Protein AF-A0A1D1YZE5-F1 (afdb_monomer_lite)

Secondary structure (DSSP, 8-state):
-HHHHHT----------TTT-SHHHHHHHHHHHHHHHHHHHTT-TTB--EEEEEEEETTEEEEEEEE--SS----------SSEETTEE--S-SS-HHHHHHHHHHHHHHHHHHHHSB-TTTTT--S-TTS-----

Radius of gyration: 16.57 Å; chains: 1; bounding box: 43×32×42 Å

Foldseek 3Di:
DLCVQLVDPDDDDFDDDCVVHCPVRVVVRVVVVVVVVQVVCPQVFQFQQWFWFWFFFVVEIDIDIDGLQLDDDDDDDDAACDCDDPRHGDPHRDDHRVRHVVRVSNNCSRRVSRRGDGNPVRVRFHPDPVSGRHND

Structure (mmCIF, N/CA/C/O backbone):
data_AF-A0A1D1YZE5-F1
#
_entry.id   AF-A0A1D1YZE5-F1
#
loop_
_atom_site.group_PDB
_atom_site.id
_atom_site.type_symbol
_atom_site.label_atom_id
_atom_site.label_alt_id
_atom_site.label_comp_id
_atom_site.label_asym_id
_atom_site.label_entity_id
_atom_site.label_seq_id
_atom_site.pdbx_PDB_ins_cod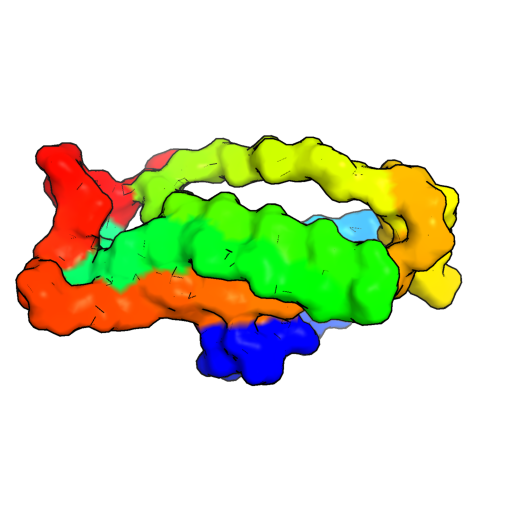e
_atom_site.Cartn_x
_atom_site.Cartn_y
_atom_site.Cartn_z
_atom_site.occupancy
_atom_site.B_iso_or_equiv
_atom_site.auth_seq_id
_atom_site.auth_comp_id
_atom_site.auth_asym_id
_atom_site.auth_atom_id
_atom_site.pdbx_PDB_model_num
ATOM 1 N N . GLN A 1 1 ? -1.051 1.507 -10.983 1.00 95.06 1 GLN A N 1
ATOM 2 C CA . GLN A 1 1 ? -1.461 0.269 -10.281 1.00 95.06 1 GLN A CA 1
ATOM 3 C C . GLN A 1 1 ? -2.018 0.546 -8.884 1.00 95.06 1 GLN A C 1
ATOM 5 O O . GLN A 1 1 ? -3.191 0.259 -8.668 1.00 95.06 1 GLN A O 1
ATOM 10 N N . LEU A 1 2 ? -1.246 1.163 -7.971 1.00 96.31 2 LEU A N 1
ATOM 11 C CA . LEU A 1 2 ? -1.695 1.459 -6.598 1.00 96.31 2 LEU A CA 1
ATOM 12 C C . LEU A 1 2 ? -3.004 2.268 -6.531 1.00 96.31 2 LEU A C 1
ATOM 14 O O . LEU A 1 2 ? -3.962 1.815 -5.913 1.00 96.31 2 LEU A O 1
ATOM 18 N N . ALA A 1 3 ? -3.075 3.408 -7.225 1.00 96.56 3 ALA A N 1
ATOM 19 C CA . ALA A 1 3 ? -4.285 4.235 -7.278 1.00 96.56 3 ALA A CA 1
ATOM 20 C C . ALA A 1 3 ? -5.475 3.488 -7.909 1.00 96.56 3 ALA A C 1
ATOM 22 O O . ALA A 1 3 ? -6.515 3.319 -7.284 1.00 96.56 3 ALA A O 1
ATOM 23 N N . SER A 1 4 ? -5.303 2.958 -9.123 1.00 97.31 4 SER A N 1
ATOM 24 C CA . SER A 1 4 ? -6.388 2.344 -9.903 1.00 97.31 4 SER A CA 1
ATOM 25 C C . SER A 1 4 ? -7.021 1.117 -9.235 1.00 97.31 4 SER A C 1
ATOM 27 O O . SER A 1 4 ? -8.233 0.936 -9.306 1.00 97.31 4 SER A O 1
ATOM 29 N N . HIS A 1 5 ? -6.226 0.261 -8.584 1.00 98.06 5 HIS A N 1
ATOM 30 C CA . HIS A 1 5 ? -6.738 -0.960 -7.949 1.00 98.06 5 HIS A CA 1
ATOM 31 C C . HIS A 1 5 ? -7.049 -0.789 -6.459 1.00 98.06 5 HIS A C 1
ATOM 33 O O . HIS A 1 5 ? -7.927 -1.485 -5.938 1.00 98.06 5 HIS A O 1
ATOM 39 N N . GLY A 1 6 ? -6.364 0.141 -5.790 1.00 97.88 6 GLY A N 1
ATOM 40 C CA . GLY A 1 6 ? -6.589 0.481 -4.388 1.00 97.88 6 GLY A CA 1
ATOM 41 C C . GLY A 1 6 ? -7.673 1.539 -4.166 1.00 97.88 6 GLY A C 1
ATOM 42 O O . GLY A 1 6 ? -8.166 1.660 -3.054 1.00 97.88 6 GLY A O 1
ATOM 43 N N . LEU A 1 7 ? -8.089 2.250 -5.221 1.00 98.12 7 LEU A N 1
ATOM 44 C CA . LEU A 1 7 ? -8.974 3.424 -5.165 1.00 98.12 7 LEU A CA 1
ATOM 45 C C . LEU A 1 7 ? -8.432 4.559 -4.281 1.00 98.12 7 LEU A C 1
ATOM 47 O O . LEU A 1 7 ? -9.194 5.283 -3.650 1.00 98.12 7 LEU A O 1
ATOM 51 N N . PHE A 1 8 ? -7.108 4.700 -4.233 1.00 97.62 8 PHE A N 1
ATOM 52 C CA . PHE A 1 8 ? -6.454 5.796 -3.528 1.00 97.62 8 PHE A CA 1
ATOM 53 C C . PHE A 1 8 ? -6.241 6.975 -4.471 1.00 97.62 8 PHE A C 1
ATOM 55 O O . PHE A 1 8 ? -5.652 6.808 -5.543 1.00 97.62 8 PHE A O 1
ATOM 62 N N . ASP A 1 9 ? -6.623 8.168 -4.028 1.00 98.06 9 ASP A N 1
ATOM 63 C CA . ASP A 1 9 ? -6.185 9.406 -4.661 1.00 98.06 9 ASP A CA 1
ATOM 64 C C . ASP A 1 9 ? -4.700 9.610 -4.348 1.00 98.06 9 ASP A C 1
ATOM 66 O O . ASP A 1 9 ? -4.309 9.867 -3.208 1.00 98.06 9 ASP A O 1
ATOM 70 N N . LEU A 1 10 ? -3.850 9.439 -5.361 1.00 96.44 10 LEU A N 1
ATOM 71 C CA . LEU A 1 10 ? -2.400 9.457 -5.206 1.00 96.44 10 LEU A CA 1
ATOM 72 C C . LEU A 1 10 ? -1.778 10.488 -6.144 1.00 96.44 10 LEU A C 1
ATOM 74 O O . LEU A 1 10 ? -1.783 10.321 -7.360 1.00 96.44 10 LEU A O 1
ATOM 78 N N . THR A 1 11 ? -1.193 11.533 -5.561 1.00 97.94 11 THR A N 1
ATOM 79 C CA . THR A 1 11 ? -0.359 12.508 -6.272 1.00 97.94 11 THR A CA 1
ATOM 80 C C . THR A 1 11 ? 1.055 12.438 -5.715 1.00 97.94 11 THR A C 1
ATOM 82 O O . THR A 1 11 ? 1.258 12.668 -4.525 1.00 97.94 11 THR A O 1
ATOM 85 N N . VAL A 1 12 ? 2.031 12.133 -6.570 1.00 97.19 12 VAL A N 1
ATOM 86 C CA . VAL A 1 12 ? 3.451 12.051 -6.203 1.00 97.19 12 VAL A CA 1
ATOM 87 C C . VAL A 1 12 ? 4.251 12.953 -7.134 1.00 97.19 12 VAL A C 1
ATOM 89 O O . VAL A 1 12 ? 4.046 12.946 -8.346 1.00 97.19 12 VAL A O 1
ATOM 92 N N . LYS A 1 13 ? 5.161 13.736 -6.556 1.00 97.88 13 LYS A N 1
ATOM 93 C CA . LYS A 1 13 ? 6.188 14.492 -7.274 1.00 97.88 13 LYS A CA 1
ATOM 94 C C . LYS A 1 13 ? 7.511 14.255 -6.565 1.00 97.88 13 LYS A C 1
ATOM 96 O O . LYS A 1 13 ? 7.562 14.367 -5.343 1.00 97.88 13 LYS A O 1
ATOM 101 N N . ALA A 1 14 ? 8.550 13.953 -7.329 1.00 96.88 14 ALA A N 1
ATOM 102 C CA . ALA A 1 14 ? 9.897 13.764 -6.821 1.00 96.88 14 ALA A CA 1
ATOM 103 C C . ALA A 1 14 ? 10.903 14.329 -7.823 1.00 96.88 14 ALA A C 1
ATOM 105 O O . ALA A 1 14 ? 10.671 14.305 -9.031 1.00 96.88 14 ALA A O 1
ATOM 106 N N . SER A 1 15 ? 11.998 14.855 -7.294 1.00 97.06 15 SER A N 1
ATOM 107 C CA . SER A 1 15 ? 13.193 15.234 -8.035 1.00 97.06 15 SER A CA 1
ATOM 108 C C . SER A 1 15 ? 14.366 14.784 -7.187 1.00 97.06 15 SER A C 1
ATOM 110 O O . SER A 1 15 ? 14.372 15.046 -5.986 1.00 97.06 15 SER A O 1
ATOM 112 N N . GLY A 1 16 ? 15.338 14.133 -7.806 1.00 94.69 16 GLY A N 1
ATOM 113 C CA . GLY A 1 16 ? 16.496 13.596 -7.111 1.00 94.69 16 GLY A CA 1
ATOM 114 C C . GLY A 1 16 ? 17.664 13.393 -8.060 1.00 94.69 16 GLY A C 1
ATOM 115 O O . GLY A 1 16 ? 17.644 13.813 -9.219 1.00 94.69 16 GLY A O 1
ATOM 116 N N . ASP A 1 17 ? 18.702 12.762 -7.551 1.00 92.50 17 ASP A N 1
ATOM 117 C CA . ASP A 1 17 ? 19.993 12.531 -8.181 1.00 92.50 17 ASP A CA 1
ATOM 118 C C . ASP A 1 17 ? 20.009 11.316 -9.126 1.00 92.50 17 ASP A C 1
ATOM 120 O O . ASP A 1 17 ? 20.980 10.573 -9.170 1.00 92.50 17 ASP A O 1
ATOM 124 N N . ILE A 1 18 ? 18.996 11.193 -9.992 1.00 92.81 18 ILE A N 1
ATOM 125 C CA . ILE A 1 18 ? 18.815 10.084 -10.963 1.00 92.81 18 ILE A CA 1
ATOM 126 C C . ILE A 1 18 ? 19.968 9.886 -11.970 1.00 92.81 18 ILE A C 1
ATOM 128 O O . ILE A 1 18 ? 19.979 8.941 -12.751 1.00 92.81 18 ILE A O 1
ATOM 132 N N . HIS A 1 19 ? 20.920 10.819 -12.010 1.00 92.25 19 HIS A N 1
ATOM 133 C CA . HIS A 1 19 ? 22.137 10.721 -12.817 1.00 92.25 19 HIS A CA 1
ATOM 134 C C . HIS A 1 19 ? 23.228 9.877 -12.136 1.00 92.25 19 HIS A C 1
ATOM 136 O O . HIS A 1 19 ? 24.175 9.474 -12.808 1.00 92.25 19 HIS A O 1
ATOM 142 N N . ILE A 1 20 ? 23.107 9.648 -10.825 1.00 91.62 20 ILE A N 1
ATOM 143 C CA . ILE A 1 20 ? 23.926 8.717 -10.049 1.00 91.62 20 ILE A CA 1
ATOM 144 C C . ILE A 1 20 ? 23.294 7.329 -10.173 1.00 91.62 20 ILE A C 1
ATOM 146 O O . ILE A 1 20 ? 23.876 6.452 -10.808 1.00 91.62 20 ILE A O 1
ATOM 150 N N . ASP A 1 21 ? 22.082 7.169 -9.637 1.00 89.31 21 ASP A N 1
ATOM 151 C CA . ASP A 1 21 ? 21.197 6.016 -9.810 1.00 89.31 21 ASP A CA 1
ATOM 152 C C . ASP A 1 21 ? 19.756 6.360 -9.362 1.00 89.31 21 ASP A C 1
ATOM 154 O O . ASP A 1 21 ? 19.467 7.475 -8.924 1.00 89.31 21 ASP A O 1
ATOM 158 N N . ASP A 1 22 ? 18.834 5.400 -9.472 1.00 90.81 22 ASP A N 1
ATOM 159 C CA . ASP A 1 22 ? 17.438 5.568 -9.044 1.00 90.81 22 ASP A CA 1
ATOM 160 C C . ASP A 1 22 ? 17.226 5.337 -7.529 1.00 90.81 22 ASP A C 1
ATOM 162 O O . ASP A 1 22 ? 16.106 5.503 -7.033 1.00 90.81 22 ASP A O 1
ATOM 166 N N . HIS A 1 23 ? 18.261 4.933 -6.780 1.00 91.25 23 HIS A N 1
ATOM 167 C CA . HIS A 1 23 ? 18.131 4.366 -5.436 1.00 91.25 23 HIS A CA 1
ATOM 168 C C . HIS A 1 23 ? 17.559 5.374 -4.439 1.00 91.25 23 HIS A C 1
ATOM 170 O O . HIS A 1 23 ? 16.505 5.119 -3.849 1.00 91.25 23 HIS A O 1
ATOM 176 N N . HIS A 1 24 ? 18.199 6.540 -4.304 1.00 93.94 24 HIS A N 1
ATOM 177 C CA . HIS A 1 24 ? 17.781 7.562 -3.340 1.00 93.94 24 HIS A CA 1
ATOM 178 C C . HIS A 1 24 ? 16.369 8.074 -3.640 1.00 93.94 24 HIS A C 1
ATOM 180 O O . HIS A 1 24 ? 15.517 8.148 -2.757 1.00 93.94 24 HIS A O 1
ATOM 186 N N . THR A 1 25 ? 16.079 8.355 -4.915 1.00 95.38 25 THR A N 1
ATOM 187 C CA . THR A 1 25 ? 14.758 8.856 -5.322 1.00 95.38 25 THR A CA 1
ATOM 188 C C . THR A 1 25 ? 13.663 7.821 -5.042 1.00 95.38 25 THR A C 1
ATOM 190 O O . THR A 1 25 ? 12.581 8.176 -4.568 1.00 95.38 25 THR A O 1
ATOM 193 N N . ASN A 1 26 ? 13.923 6.539 -5.310 1.00 94.94 26 ASN A N 1
ATOM 194 C CA . ASN A 1 26 ? 12.972 5.459 -5.055 1.00 94.94 26 ASN A CA 1
ATOM 195 C C . ASN A 1 26 ? 12.727 5.249 -3.549 1.00 94.94 26 ASN A C 1
ATOM 197 O O . ASN A 1 26 ? 11.571 5.128 -3.130 1.00 94.94 26 ASN A O 1
ATOM 201 N N . GLU A 1 27 ? 13.788 5.243 -2.737 1.00 95.75 27 GLU A N 1
ATOM 202 C CA . GLU A 1 27 ? 13.692 5.121 -1.278 1.00 95.75 27 GLU A CA 1
ATOM 203 C C . GLU A 1 27 ? 12.901 6.285 -0.664 1.00 95.75 27 GLU A C 1
ATOM 205 O O . GLU A 1 27 ? 11.928 6.059 0.062 1.00 95.75 27 GLU A O 1
ATOM 210 N N . ASP A 1 28 ? 13.242 7.525 -1.015 1.00 97.75 28 ASP A N 1
ATOM 211 C CA . ASP A 1 28 ? 12.612 8.719 -0.450 1.00 97.75 28 ASP A CA 1
ATOM 212 C C . ASP A 1 28 ? 11.127 8.822 -0.812 1.00 97.75 28 ASP A C 1
ATOM 214 O O . ASP A 1 28 ? 10.290 9.179 0.027 1.00 97.75 28 ASP A O 1
ATOM 218 N N . VAL A 1 29 ? 10.758 8.445 -2.041 1.00 97.94 29 VAL A N 1
ATOM 219 C CA . VAL A 1 29 ? 9.349 8.353 -2.447 1.00 97.94 29 VAL A CA 1
ATOM 220 C C . VAL A 1 29 ? 8.612 7.309 -1.607 1.00 97.94 29 VAL A C 1
ATOM 222 O O . VAL A 1 29 ? 7.504 7.580 -1.130 1.00 97.94 29 VAL A O 1
ATOM 225 N N . ALA A 1 30 ? 9.206 6.135 -1.375 1.00 96.81 30 ALA A N 1
ATOM 226 C CA . ALA A 1 30 ? 8.595 5.094 -0.552 1.00 96.81 30 ALA A CA 1
ATOM 227 C C . ALA A 1 30 ? 8.437 5.536 0.916 1.00 96.81 30 ALA A C 1
ATOM 229 O O . ALA A 1 30 ? 7.372 5.329 1.511 1.00 96.81 30 ALA A O 1
ATOM 230 N N . LEU A 1 31 ? 9.442 6.209 1.488 1.00 97.94 31 LEU A N 1
ATOM 231 C CA . LEU A 1 31 ? 9.386 6.789 2.834 1.00 97.94 31 LEU A CA 1
ATOM 232 C C . LEU A 1 31 ? 8.291 7.859 2.951 1.00 97.94 31 LEU A C 1
ATOM 234 O O . LEU A 1 31 ? 7.524 7.865 3.925 1.00 97.94 31 LEU A O 1
ATOM 238 N N . ALA A 1 32 ? 8.166 8.732 1.949 1.00 98.38 32 ALA A N 1
ATOM 239 C CA . ALA A 1 32 ? 7.131 9.759 1.895 1.00 98.38 32 ALA A CA 1
ATOM 240 C C . ALA A 1 32 ? 5.724 9.148 1.798 1.00 98.38 32 ALA A C 1
ATOM 242 O O . ALA A 1 32 ? 4.832 9.543 2.555 1.00 98.38 32 ALA A O 1
ATOM 243 N N . ILE A 1 33 ? 5.529 8.136 0.944 1.00 98.12 33 ILE A N 1
ATOM 244 C CA . ILE A 1 33 ? 4.259 7.400 0.825 1.00 98.12 33 ILE A CA 1
ATOM 245 C C . ILE A 1 33 ? 3.913 6.705 2.147 1.00 98.12 33 ILE A C 1
ATOM 247 O O . ILE A 1 33 ? 2.797 6.853 2.646 1.00 98.12 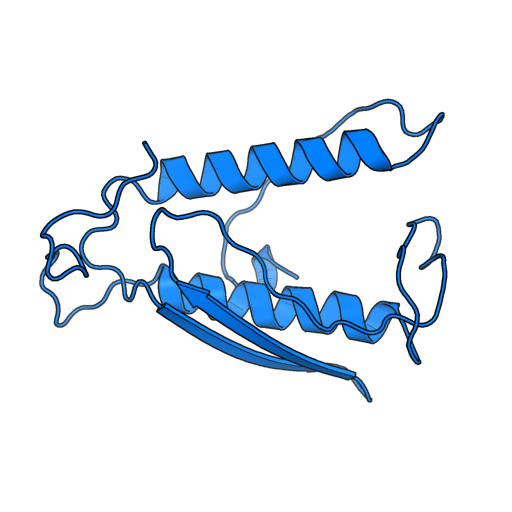33 ILE A O 1
ATOM 251 N N . GLY A 1 34 ? 4.861 5.991 2.759 1.00 96.94 34 GLY A N 1
ATOM 252 C CA . GLY A 1 34 ? 4.648 5.319 4.043 1.00 96.94 34 GLY A CA 1
ATOM 253 C C . GLY A 1 34 ? 4.283 6.296 5.165 1.00 96.94 34 GLY A C 1
ATOM 254 O O . GLY A 1 34 ? 3.420 6.009 5.999 1.00 96.94 34 GLY A O 1
ATOM 255 N N . THR A 1 35 ? 4.887 7.485 5.159 1.00 98.00 35 THR A N 1
ATOM 256 C CA . THR A 1 35 ? 4.564 8.568 6.095 1.00 98.00 35 THR A CA 1
ATOM 257 C C . THR A 1 35 ? 3.174 9.149 5.837 1.00 98.00 35 THR A C 1
ATOM 259 O O . THR A 1 35 ? 2.425 9.385 6.786 1.00 98.00 35 THR A O 1
ATOM 262 N N . ALA A 1 36 ? 2.797 9.355 4.573 1.00 98.12 36 ALA A N 1
ATOM 263 C CA . ALA A 1 36 ? 1.463 9.818 4.203 1.00 98.12 36 ALA A CA 1
ATOM 264 C C . ALA A 1 36 ? 0.382 8.811 4.627 1.00 98.12 36 ALA A C 1
ATOM 266 O O . ALA A 1 36 ? -0.604 9.206 5.246 1.00 98.12 36 ALA A O 1
ATOM 267 N N . LEU A 1 37 ? 0.608 7.513 4.396 1.00 97.25 37 LEU A N 1
ATOM 268 C CA . LEU A 1 37 ? -0.278 6.439 4.853 1.00 97.25 37 LEU A CA 1
ATOM 269 C C . LEU A 1 37 ? -0.407 6.421 6.378 1.00 97.25 37 LEU A C 1
ATOM 271 O O . LEU A 1 37 ? -1.517 6.342 6.899 1.00 97.25 37 LEU A O 1
ATOM 275 N N . LEU A 1 38 ? 0.708 6.536 7.107 1.00 96.81 38 LEU A N 1
ATOM 276 C CA . LEU A 1 38 ? 0.691 6.590 8.569 1.00 96.81 38 LEU A CA 1
ATOM 277 C C . LEU A 1 38 ? -0.154 7.761 9.086 1.00 96.81 38 LEU A C 1
ATOM 279 O O . LEU A 1 38 ? -0.941 7.572 10.011 1.00 96.81 38 LEU A O 1
ATOM 283 N N . LYS A 1 39 ? 0.002 8.947 8.486 1.00 97.69 39 LYS A N 1
ATOM 284 C CA . LYS A 1 39 ? -0.771 10.145 8.839 1.00 97.69 39 LYS A CA 1
ATOM 285 C C . LYS A 1 39 ? -2.256 9.967 8.521 1.00 97.69 39 LYS A C 1
ATOM 287 O O . LYS A 1 39 ? -3.086 10.244 9.38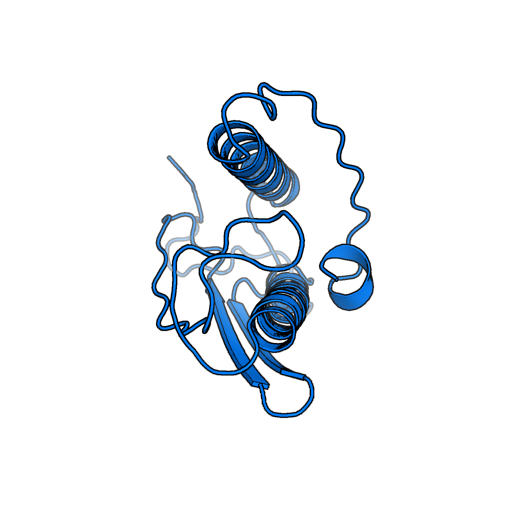0 1.00 97.69 39 LYS A O 1
ATOM 292 N N . ALA A 1 40 ? -2.585 9.472 7.327 1.00 97.12 40 ALA A N 1
ATOM 293 C CA . ALA A 1 40 ? -3.965 9.258 6.888 1.00 97.12 40 ALA A CA 1
ATOM 294 C C . ALA A 1 40 ? -4.709 8.224 7.750 1.00 97.12 40 ALA A C 1
ATOM 296 O O . ALA A 1 40 ? -5.905 8.356 7.988 1.00 97.12 40 ALA A O 1
ATOM 297 N N . LEU A 1 41 ? -3.995 7.214 8.251 1.00 96.50 41 LEU A N 1
ATOM 298 C CA . LEU A 1 41 ? -4.552 6.158 9.092 1.00 96.50 41 LEU A CA 1
ATOM 299 C C . LEU A 1 41 ? -4.921 6.601 10.515 1.00 96.50 41 LEU A C 1
ATOM 301 O O . LEU A 1 41 ? -5.696 5.904 11.173 1.00 96.50 41 LEU A O 1
ATOM 305 N N . GLY A 1 42 ? -4.364 7.711 11.009 1.00 95.56 42 GLY A N 1
ATOM 306 C CA . GLY A 1 42 ? -4.647 8.232 12.347 1.00 95.56 42 GLY A CA 1
ATOM 307 C C . GLY A 1 42 ? -4.509 7.175 13.451 1.00 95.56 42 GLY A C 1
ATOM 308 O O . GLY A 1 42 ? -3.508 6.460 13.536 1.00 95.56 42 GLY A O 1
ATOM 309 N N . ASP A 1 43 ? -5.542 7.054 14.289 1.00 95.00 43 ASP A N 1
ATOM 310 C CA . ASP A 1 43 ? -5.608 6.081 15.388 1.00 95.00 43 ASP A CA 1
ATOM 311 C C . ASP A 1 43 ? -6.066 4.672 14.959 1.00 95.00 43 ASP A C 1
ATOM 313 O O . ASP A 1 43 ? -6.183 3.772 15.798 1.00 95.00 43 ASP A O 1
ATOM 317 N N . ARG A 1 44 ? -6.296 4.468 13.652 1.00 96.12 44 ARG A N 1
ATOM 318 C CA . ARG A 1 44 ? -6.664 3.187 13.026 1.00 96.12 44 ARG A CA 1
ATOM 319 C C . ARG A 1 44 ? -7.934 2.568 13.599 1.00 96.12 44 ARG A C 1
ATOM 321 O O . ARG A 1 44 ? -8.085 1.345 13.624 1.00 96.12 44 ARG A O 1
ATOM 328 N N . LYS A 1 45 ? -8.857 3.392 14.086 1.00 96.69 45 LYS A N 1
ATOM 329 C CA . LYS A 1 45 ? -10.152 2.927 14.576 1.00 96.69 45 LYS A CA 1
ATOM 330 C C . LYS A 1 45 ? -11.082 2.511 13.448 1.00 96.69 45 LYS A C 1
ATOM 332 O O . LYS A 1 45 ? -11.158 3.150 12.405 1.00 96.69 45 LYS A O 1
ATOM 337 N N . GLY A 1 46 ? -11.836 1.441 13.692 1.00 96.69 46 GLY A N 1
ATOM 338 C CA . GLY A 1 46 ? -12.931 1.027 12.818 1.00 96.69 46 GLY A CA 1
ATOM 339 C C . GLY A 1 46 ? -12.520 0.524 11.436 1.00 96.69 46 GLY A C 1
ATOM 340 O O . GLY A 1 46 ? -13.401 0.385 10.598 1.00 96.69 46 GLY A O 1
ATOM 341 N N . ILE A 1 47 ? -11.237 0.256 11.187 1.00 98.19 47 ILE A N 1
ATOM 342 C CA . ILE A 1 47 ? -10.766 -0.368 9.943 1.00 98.19 47 ILE A CA 1
ATOM 343 C C . ILE A 1 47 ? -10.724 -1.896 10.073 1.00 98.19 47 ILE A C 1
ATOM 345 O O . ILE A 1 47 ? -10.652 -2.429 11.187 1.00 98.19 47 ILE A O 1
ATOM 349 N N . TYR A 1 48 ? -10.686 -2.606 8.945 1.00 98.38 48 TYR A N 1
ATOM 350 C CA . TYR A 1 48 ? -10.443 -4.055 8.933 1.00 98.38 48 TYR A CA 1
ATOM 351 C C . TYR A 1 48 ? -9.054 -4.445 9.448 1.00 98.38 48 TYR A C 1
ATOM 353 O O . TYR A 1 48 ? -8.895 -5.551 9.970 1.00 98.38 48 TYR A O 1
ATOM 361 N N . ARG A 1 49 ? -8.064 -3.543 9.339 1.00 98.31 49 ARG A N 1
ATOM 362 C CA . ARG A 1 49 ? -6.654 -3.683 9.762 1.00 98.31 49 ARG A CA 1
ATOM 363 C C . ARG A 1 49 ? -5.841 -4.691 8.951 1.00 98.31 49 ARG A C 1
ATOM 365 O O . ARG A 1 49 ? -4.668 -4.429 8.688 1.00 98.31 49 ARG A O 1
ATOM 372 N N . PHE A 1 50 ? -6.436 -5.818 8.590 1.00 98.69 50 PHE A N 1
ATOM 373 C CA . PHE A 1 50 ? -5.803 -6.881 7.824 1.00 98.69 50 PHE A CA 1
ATOM 374 C C . PHE A 1 50 ? -6.279 -6.860 6.377 1.00 98.69 50 PHE A C 1
ATOM 376 O O . PHE A 1 50 ? -7.458 -6.631 6.106 1.00 98.69 50 PHE A O 1
ATOM 383 N N . GLY A 1 51 ? -5.354 -7.138 5.467 1.00 98.62 51 GLY A N 1
ATOM 384 C CA . GLY A 1 51 ? -5.621 -7.269 4.043 1.00 98.62 51 GLY A CA 1
ATOM 385 C C . GLY A 1 51 ? -4.942 -8.508 3.486 1.00 98.62 51 GLY A C 1
ATOM 386 O O . GLY A 1 51 ? -3.820 -8.821 3.882 1.00 98.62 51 GLY A O 1
ATOM 387 N N . ASN A 1 52 ? -5.615 -9.209 2.581 1.00 98.69 52 ASN A N 1
ATOM 388 C CA . ASN A 1 52 ? -5.077 -10.364 1.876 1.00 98.69 52 ASN A CA 1
ATOM 389 C C . ASN A 1 52 ? -5.621 -10.391 0.448 1.00 98.69 52 ASN A C 1
ATOM 391 O O . ASN A 1 52 ? -6.835 -10.452 0.247 1.00 98.69 52 ASN A O 1
ATOM 395 N N . PHE A 1 53 ? -4.730 -10.366 -0.539 1.00 98.69 53 PHE A N 1
ATOM 396 C CA . PHE A 1 53 ? -5.126 -10.463 -1.934 1.00 98.69 53 PHE A CA 1
ATOM 397 C C . PHE A 1 53 ? -4.039 -11.116 -2.786 1.00 98.69 53 PHE A C 1
ATOM 399 O O . PHE A 1 53 ? -2.867 -10.751 -2.705 1.00 98.69 53 PHE A O 1
ATOM 406 N N . SER A 1 54 ? -4.450 -12.034 -3.662 1.00 98.12 54 SER A N 1
ATOM 407 C CA . SER A 1 54 ? -3.601 -12.592 -4.714 1.00 98.12 54 SER A CA 1
ATOM 408 C C . SER A 1 54 ? -3.986 -12.000 -6.067 1.00 98.12 54 SER A C 1
ATOM 410 O O . SER A 1 54 ? -5.166 -11.986 -6.421 1.00 98.12 54 SER A O 1
ATOM 412 N N . ALA A 1 55 ? -3.005 -11.523 -6.830 1.00 96.25 55 ALA A N 1
ATOM 413 C CA . ALA A 1 55 ? -3.216 -10.993 -8.172 1.00 96.25 55 ALA A CA 1
ATOM 414 C C . ALA A 1 55 ? -2.352 -11.752 -9.193 1.00 96.25 55 ALA A C 1
ATOM 416 O O . ALA A 1 55 ? -1.138 -11.855 -8.992 1.00 96.25 55 ALA A O 1
ATOM 417 N N . PRO A 1 56 ? -2.950 -12.263 -10.283 1.00 94.31 56 PRO A N 1
ATOM 418 C CA . PRO A 1 56 ? -2.202 -12.766 -11.421 1.00 94.31 56 PRO A CA 1
ATOM 419 C C . PRO A 1 56 ? -1.889 -11.651 -12.429 1.00 94.31 56 PRO A C 1
ATOM 421 O O . PRO A 1 56 ? -2.596 -10.638 -12.507 1.00 94.31 56 PRO A O 1
ATOM 424 N N . LEU A 1 57 ? -0.858 -11.873 -13.236 1.00 91.25 57 LEU A N 1
ATOM 425 C CA . LEU A 1 57 ? -0.598 -11.159 -14.480 1.00 91.25 57 LEU A CA 1
ATOM 426 C C . LEU A 1 57 ? 0.153 -12.100 -15.419 1.00 91.25 57 LEU A C 1
ATOM 428 O O . LEU A 1 57 ? 1.307 -12.432 -15.161 1.00 91.25 57 LEU A O 1
ATOM 432 N N . ASP A 1 58 ? -0.533 -12.554 -16.464 1.00 91.56 58 ASP A N 1
ATOM 433 C CA . ASP A 1 58 ? -0.084 -13.628 -17.348 1.00 91.56 58 ASP A CA 1
ATOM 434 C C . ASP A 1 58 ? 0.424 -14.844 -16.548 1.00 91.56 58 ASP A C 1
ATOM 436 O O . ASP A 1 58 ? -0.347 -15.470 -15.819 1.00 91.56 58 ASP A O 1
ATOM 440 N N . GLU A 1 59 ? 1.706 -15.187 -16.656 1.00 87.06 59 GLU A N 1
ATOM 441 C CA . GLU A 1 59 ? 2.334 -16.304 -15.949 1.00 87.06 59 GLU A CA 1
ATOM 442 C C . GLU A 1 59 ? 2.743 -15.986 -14.501 1.00 87.06 59 GLU A C 1
ATOM 444 O O . GLU A 1 59 ? 3.103 -16.897 -13.750 1.00 87.06 59 GLU A O 1
ATOM 449 N N . ALA A 1 60 ? 2.715 -14.713 -14.101 1.00 88.88 60 ALA A N 1
ATOM 450 C CA . ALA A 1 60 ? 3.037 -14.288 -12.747 1.00 88.88 60 ALA A CA 1
ATOM 451 C C . ALA A 1 60 ? 1.808 -14.377 -11.835 1.00 88.88 60 ALA A C 1
ATOM 453 O O . ALA A 1 60 ? 0.695 -14.009 -12.209 1.00 88.88 60 ALA A O 1
ATOM 454 N N . ALA A 1 61 ? 2.021 -14.799 -10.592 1.00 92.00 61 ALA A N 1
ATOM 455 C CA . ALA A 1 61 ? 1.021 -14.745 -9.535 1.00 92.00 61 ALA A CA 1
ATOM 456 C C . ALA A 1 61 ? 1.695 -14.302 -8.240 1.00 92.00 61 ALA A C 1
ATOM 458 O O . ALA A 1 61 ? 2.692 -14.891 -7.827 1.00 92.00 61 ALA A O 1
ATOM 459 N N . VAL A 1 62 ? 1.156 -13.259 -7.611 1.00 95.75 62 VAL A N 1
ATOM 460 C CA . VAL A 1 62 ? 1.712 -12.698 -6.377 1.00 95.75 62 VAL A CA 1
ATOM 461 C C . VAL A 1 62 ? 0.628 -12.628 -5.317 1.00 95.75 62 VAL A C 1
ATOM 463 O O . VAL A 1 62 ? -0.472 -12.138 -5.577 1.00 95.75 62 VAL A O 1
ATOM 466 N N . ASN A 1 63 ? 0.952 -13.100 -4.115 1.00 97.88 63 ASN A N 1
ATOM 467 C CA . ASN A 1 63 ? 0.106 -12.978 -2.939 1.00 97.88 63 ASN A CA 1
ATOM 468 C C . ASN A 1 63 ? 0.662 -11.912 -1.994 1.00 97.88 63 ASN A C 1
ATOM 470 O O . ASN A 1 63 ? 1.843 -11.937 -1.660 1.00 97.88 63 ASN A O 1
ATOM 474 N N . VAL A 1 64 ? -0.197 -11.005 -1.530 1.00 98.62 64 VAL A N 1
ATOM 475 C CA . VAL A 1 64 ? 0.162 -10.001 -0.527 1.00 98.62 64 VAL A CA 1
ATOM 476 C C . VAL A 1 64 ? -0.775 -10.112 0.663 1.00 98.62 64 VAL A C 1
ATOM 478 O O . VAL A 1 64 ? -1.993 -10.000 0.525 1.00 98.62 64 VAL A O 1
ATOM 481 N N . ILE A 1 65 ? -0.180 -10.269 1.845 1.00 98.50 65 ILE A N 1
ATOM 482 C CA . ILE A 1 65 ? -0.857 -10.237 3.141 1.00 98.50 65 ILE A CA 1
ATOM 483 C C . ILE A 1 65 ? -0.232 -9.113 3.960 1.00 98.50 65 ILE A C 1
ATOM 485 O O . ILE A 1 65 ? 0.991 -9.031 4.063 1.00 98.50 65 ILE A O 1
ATOM 489 N N . LEU A 1 66 ? -1.054 -8.252 4.557 1.00 98.31 66 LEU A N 1
ATOM 490 C CA . LEU A 1 66 ? -0.570 -7.160 5.399 1.00 98.31 66 LEU A CA 1
ATOM 491 C C . LEU A 1 66 ? -1.414 -6.955 6.660 1.00 98.31 66 LEU A C 1
ATOM 493 O O . LEU A 1 66 ? -2.614 -7.229 6.692 1.00 98.31 66 LEU A O 1
ATOM 497 N N . ASP A 1 67 ? -0.751 -6.449 7.701 1.00 98.56 67 ASP A N 1
ATOM 498 C CA . ASP A 1 67 ? -1.332 -6.023 8.977 1.00 98.56 67 ASP A CA 1
ATOM 499 C C . ASP A 1 67 ? -0.914 -4.569 9.240 1.00 98.56 67 ASP A C 1
ATOM 501 O O . ASP A 1 67 ? 0.277 -4.277 9.390 1.00 98.56 67 ASP A O 1
ATOM 505 N N . LEU A 1 68 ? -1.887 -3.657 9.359 1.00 98.25 68 LEU A N 1
ATOM 506 C CA . LEU A 1 68 ? -1.686 -2.258 9.767 1.00 98.25 68 LEU A CA 1
ATOM 507 C C . LEU A 1 68 ? -1.396 -2.143 11.276 1.00 98.25 68 LEU A C 1
ATOM 509 O O . LEU A 1 68 ? -2.064 -1.449 12.049 1.00 98.25 68 LEU A O 1
ATOM 513 N N . SER A 1 69 ? -0.342 -2.836 11.691 1.00 97.38 69 SER A N 1
ATOM 514 C CA . SER A 1 69 ? -0.061 -3.224 13.069 1.00 97.38 69 SER A CA 1
ATOM 515 C C . SER A 1 69 ? 0.650 -2.155 13.896 1.00 97.38 69 SER A C 1
ATOM 517 O O . SER A 1 69 ? 0.577 -2.167 15.124 1.00 97.38 69 SER A O 1
ATOM 519 N N . GLY A 1 70 ? 1.364 -1.249 13.217 1.00 95.62 70 GLY A N 1
ATOM 520 C CA . GLY A 1 70 ? 2.260 -0.258 13.826 1.00 95.62 70 GLY A CA 1
ATOM 521 C C . GLY A 1 70 ? 3.683 -0.764 14.038 1.00 95.62 70 GLY A C 1
ATOM 522 O O . GLY A 1 70 ? 4.554 0.025 14.380 1.00 95.62 70 GLY A O 1
ATOM 523 N N . ARG A 1 71 ? 3.930 -2.049 13.768 1.00 96.44 71 ARG A N 1
ATOM 524 C CA . ARG A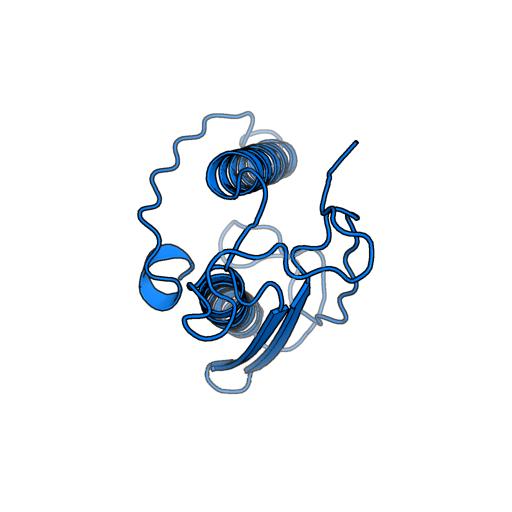 1 71 ? 5.240 -2.692 13.844 1.00 96.44 71 ARG A CA 1
ATOM 525 C C . ARG A 1 71 ? 5.770 -2.891 12.418 1.00 96.44 71 ARG A C 1
ATOM 527 O O . ARG A 1 71 ? 5.165 -3.677 11.686 1.00 96.44 71 ARG A O 1
ATOM 534 N N . PRO A 1 72 ? 6.821 -2.165 11.998 1.00 95.81 72 PRO A N 1
ATOM 535 C CA . PRO A 1 72 ? 7.364 -2.294 10.652 1.00 95.81 72 PRO A CA 1
ATOM 536 C C . PRO A 1 72 ? 8.026 -3.663 10.483 1.00 95.81 72 PRO A C 1
ATOM 538 O O . PRO A 1 72 ? 8.862 -4.063 11.290 1.00 95.81 72 PRO A O 1
ATOM 541 N N . HIS A 1 73 ? 7.625 -4.386 9.444 1.00 96.81 73 HIS A N 1
ATOM 542 C CA . HIS A 1 73 ? 8.200 -5.667 9.060 1.00 96.81 73 HIS A CA 1
ATOM 543 C C . HIS A 1 73 ? 7.900 -5.922 7.582 1.00 96.81 73 HIS A C 1
ATOM 545 O O . HIS A 1 73 ? 6.804 -5.602 7.118 1.00 96.81 73 HIS A O 1
ATOM 551 N N . LEU A 1 74 ? 8.854 -6.511 6.866 1.00 96.12 74 LEU A N 1
ATOM 552 C CA . LEU A 1 74 ? 8.688 -6.977 5.497 1.00 96.12 74 LEU A CA 1
ATOM 553 C C . LEU A 1 74 ? 9.289 -8.379 5.397 1.00 96.12 74 LEU A C 1
ATOM 555 O O . LEU A 1 74 ? 10.454 -8.583 5.731 1.00 96.12 74 LEU A O 1
ATOM 559 N N . SER A 1 75 ? 8.487 -9.321 4.920 1.00 96.06 75 SER A N 1
ATOM 560 C CA . SER A 1 75 ? 8.939 -10.627 4.457 1.00 96.06 75 SER A CA 1
ATOM 561 C C . SER A 1 75 ? 8.525 -10.737 2.997 1.00 96.06 75 SER A C 1
ATOM 563 O O . SER A 1 75 ? 7.381 -10.428 2.661 1.00 96.06 75 SER A O 1
ATOM 565 N N . TYR A 1 76 ? 9.470 -11.090 2.133 1.00 92.69 76 TYR A N 1
ATOM 566 C CA . TYR A 1 76 ? 9.249 -11.232 0.702 1.00 92.69 76 TYR A CA 1
ATOM 567 C C . TYR A 1 76 ? 10.091 -12.391 0.173 1.00 92.69 76 TYR A C 1
ATOM 569 O O . TYR A 1 76 ? 11.193 -12.645 0.656 1.00 92.69 76 TYR A O 1
ATOM 577 N N . ASP A 1 77 ? 9.556 -13.078 -0.825 1.00 88.94 77 ASP A N 1
ATOM 578 C CA . ASP A 1 77 ? 10.160 -14.210 -1.528 1.00 88.94 77 ASP A CA 1
ATOM 579 C C . ASP A 1 77 ? 10.087 -14.016 -3.054 1.00 88.94 77 ASP A C 1
ATOM 581 O O . ASP A 1 77 ? 10.170 -14.970 -3.829 1.00 88.94 77 ASP A O 1
ATOM 585 N N . LEU A 1 78 ? 9.927 -12.760 -3.494 1.00 85.12 78 LEU A N 1
ATOM 586 C CA . LEU A 1 78 ? 9.867 -12.409 -4.907 1.00 85.12 78 LEU A CA 1
ATOM 587 C C . LEU A 1 78 ? 11.147 -12.842 -5.628 1.00 85.12 78 LEU A C 1
ATOM 589 O O . LEU A 1 78 ? 12.258 -12.652 -5.143 1.00 85.12 78 LEU A O 1
ATOM 593 N N . CYS A 1 79 ? 10.955 -13.382 -6.825 1.00 78.38 79 CYS A N 1
ATOM 594 C CA . CYS A 1 79 ? 11.984 -13.896 -7.716 1.00 78.38 79 CYS A CA 1
ATOM 595 C C . CYS A 1 79 ? 11.790 -13.177 -9.072 1.00 78.38 79 CYS A C 1
ATOM 597 O O . CYS A 1 79 ? 10.882 -13.533 -9.813 1.00 78.38 79 CYS A O 1
ATOM 599 N N . ILE A 1 80 ? 12.569 -12.127 -9.388 1.00 77.62 80 ILE A N 1
ATOM 600 C CA . ILE A 1 80 ? 12.411 -11.193 -10.530 1.00 77.62 80 ILE A CA 1
ATOM 601 C C . ILE A 1 80 ? 13.554 -11.303 -11.587 1.00 77.62 80 ILE A C 1
ATOM 603 O O . ILE A 1 80 ? 14.553 -10.698 -11.362 1.00 77.62 80 ILE A O 1
ATOM 607 N N . PRO A 1 81 ? 13.476 -11.922 -12.784 1.00 74.56 81 PRO A N 1
ATOM 608 C CA . PRO A 1 81 ? 14.587 -12.409 -13.695 1.00 74.56 81 PRO A CA 1
ATOM 609 C C . PRO A 1 81 ? 15.834 -11.580 -13.913 1.00 74.56 81 PRO A C 1
ATOM 611 O O . PRO A 1 81 ? 16.884 -12.135 -14.233 1.00 74.56 81 PRO A O 1
ATOM 614 N N . THR A 1 82 ? 15.659 -10.280 -13.936 1.00 74.00 82 THR A N 1
ATOM 615 C CA . THR A 1 82 ? 16.530 -9.372 -14.646 1.00 74.00 82 THR A CA 1
ATOM 616 C C . THR A 1 82 ? 17.047 -8.342 -13.674 1.00 74.00 82 THR A C 1
ATOM 618 O O . THR A 1 82 ? 16.391 -8.013 -12.693 1.00 74.00 82 THR A O 1
ATOM 621 N N . GLU A 1 83 ? 18.210 -7.785 -13.980 1.00 73.62 83 GLU A N 1
ATOM 622 C CA . GLU A 1 83 ? 18.737 -6.640 -13.239 1.00 73.62 83 GLU A CA 1
ATOM 623 C C . GLU A 1 83 ? 17.963 -5.360 -13.559 1.00 73.62 83 GLU A C 1
ATOM 625 O O . GLU A 1 83 ? 17.991 -4.425 -12.774 1.00 73.62 83 GLU A O 1
ATOM 630 N N . ARG A 1 84 ? 17.258 -5.296 -14.701 1.00 72.56 84 ARG A N 1
ATOM 631 C CA . ARG A 1 84 ? 16.448 -4.131 -15.075 1.00 72.56 84 ARG A CA 1
ATOM 632 C C . ARG A 1 84 ? 15.106 -4.483 -15.707 1.00 72.56 84 ARG A C 1
ATOM 634 O O . ARG A 1 84 ? 14.965 -5.510 -16.375 1.00 72.56 84 ARG A O 1
ATOM 641 N N . VAL A 1 85 ? 14.147 -3.567 -15.570 1.00 74.00 85 VAL A N 1
ATOM 642 C CA . VAL A 1 85 ? 12.907 -3.462 -16.353 1.00 74.00 85 VAL A CA 1
ATOM 643 C C . VAL A 1 85 ? 12.857 -2.074 -16.986 1.00 74.00 85 VAL A C 1
ATOM 645 O O . VAL A 1 85 ? 12.639 -1.070 -16.312 1.00 74.00 85 VAL A O 1
ATOM 648 N N . GLY A 1 86 ? 13.067 -1.998 -18.302 1.00 79.88 86 GLY A N 1
ATOM 649 C CA . GLY A 1 86 ? 13.290 -0.712 -18.967 1.00 79.88 86 GLY A CA 1
ATOM 650 C C . GLY A 1 86 ? 14.583 -0.073 -18.455 1.00 79.88 86 GLY A 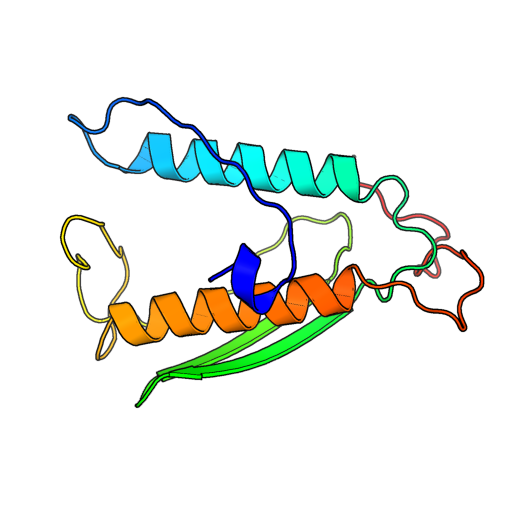C 1
ATOM 651 O O . GLY A 1 86 ? 15.646 -0.681 -18.559 1.00 79.88 86 GLY A O 1
ATOM 652 N N . THR A 1 87 ? 14.493 1.131 -17.890 1.00 77.88 87 THR A N 1
ATOM 653 C CA . THR A 1 87 ? 15.619 1.803 -17.216 1.00 77.88 87 THR A CA 1
ATOM 654 C C . THR A 1 87 ? 15.670 1.539 -15.710 1.00 77.88 87 THR A C 1
ATOM 656 O O . THR A 1 87 ? 16.666 1.888 -15.093 1.00 77.88 87 THR A O 1
ATOM 659 N N . TYR A 1 88 ? 14.631 0.925 -15.135 1.00 76.00 88 TYR A N 1
ATOM 660 C CA . TYR A 1 88 ? 14.493 0.717 -13.693 1.00 76.00 88 TYR A CA 1
ATOM 661 C C . TYR A 1 88 ? 15.268 -0.518 -13.235 1.00 76.00 88 TYR A C 1
ATOM 663 O O . TYR A 1 88 ? 15.116 -1.583 -13.835 1.00 76.00 88 TYR A O 1
ATOM 671 N N . ASP A 1 89 ? 16.062 -0.390 -12.175 1.00 70.69 89 ASP A N 1
ATOM 672 C CA . ASP A 1 89 ? 16.803 -1.499 -11.566 1.00 70.69 89 ASP A CA 1
ATOM 673 C C . ASP A 1 89 ? 15.875 -2.401 -10.740 1.00 70.69 89 ASP A C 1
ATOM 675 O O . ASP A 1 89 ? 15.062 -1.924 -9.950 1.00 70.69 89 ASP A O 1
ATOM 679 N N . THR A 1 90 ? 15.964 -3.714 -10.939 1.00 69.62 90 THR A N 1
ATOM 680 C CA . THR A 1 90 ? 15.062 -4.695 -10.328 1.00 69.62 90 THR A CA 1
ATOM 681 C C . THR A 1 90 ? 15.693 -5.584 -9.261 1.00 69.62 90 THR A C 1
ATOM 683 O O . THR A 1 90 ? 14.954 -6.353 -8.649 1.00 69.62 90 THR A O 1
ATOM 686 N N . GLN A 1 91 ? 17.001 -5.449 -8.997 1.00 60.00 91 GLN A N 1
ATOM 687 C CA . GLN A 1 91 ? 17.792 -6.035 -7.890 1.00 60.00 91 GLN A CA 1
ATOM 688 C C . GLN A 1 91 ? 17.598 -7.536 -7.521 1.00 60.00 91 GLN A C 1
ATOM 690 O O . GLN A 1 91 ? 18.220 -8.010 -6.572 1.00 60.00 91 GLN A O 1
ATOM 695 N N . ILE A 1 92 ? 16.766 -8.319 -8.218 1.00 49.44 92 ILE A N 1
ATOM 696 C CA . ILE A 1 92 ? 16.379 -9.717 -7.895 1.00 49.44 92 ILE A CA 1
ATOM 697 C C . ILE A 1 92 ? 16.356 -10.544 -9.226 1.00 49.44 92 ILE A C 1
ATOM 699 O O . ILE A 1 92 ? 16.659 -9.941 -10.245 1.00 49.44 92 ILE A O 1
ATOM 703 N N . ALA A 1 93 ? 16.121 -11.888 -9.255 1.00 37.84 93 ALA A N 1
ATOM 704 C CA . ALA A 1 93 ? 16.106 -12.831 -10.439 1.00 37.84 93 ALA A CA 1
ATOM 705 C C . ALA A 1 93 ? 14.864 -13.807 -10.445 1.00 37.84 93 ALA A C 1
ATOM 707 O O . ALA A 1 93 ? 14.433 -14.094 -9.345 1.00 37.84 93 ALA A O 1
ATOM 708 N N . GLY A 1 94 ? 14.307 -14.348 -11.574 1.00 48.66 94 GLY A N 1
ATOM 709 C CA . GLY A 1 94 ? 12.883 -14.748 -11.943 1.00 48.66 94 GLY A CA 1
ATOM 710 C C . GLY A 1 94 ? 12.588 -15.049 -13.471 1.00 48.66 94 GLY A C 1
ATOM 711 O O . GLY A 1 94 ? 13.536 -15.409 -14.148 1.00 48.66 94 GLY A O 1
ATOM 712 N N . ARG A 1 95 ? 11.356 -14.942 -14.069 1.00 64.12 95 ARG A N 1
ATOM 713 C CA . ARG A 1 95 ? 11.046 -15.176 -15.542 1.00 64.12 95 ARG A CA 1
ATOM 714 C C . ARG A 1 95 ? 10.620 -13.968 -16.423 1.00 64.12 95 ARG A C 1
ATOM 716 O O . ARG A 1 95 ? 11.244 -13.752 -17.457 1.00 64.12 95 ARG A O 1
ATOM 723 N N . ASN A 1 96 ? 9.628 -13.158 -16.027 1.00 77.56 96 ASN A N 1
ATOM 724 C CA . ASN A 1 96 ? 9.370 -11.814 -16.591 1.00 77.56 96 ASN A CA 1
ATOM 725 C C . ASN A 1 96 ? 9.204 -10.808 -15.444 1.00 77.56 96 ASN A C 1
ATOM 727 O O . ASN A 1 96 ? 8.248 -10.870 -14.671 1.00 77.56 96 ASN A O 1
ATOM 731 N N . ALA A 1 97 ? 10.153 -9.884 -15.313 1.00 82.62 97 ALA A N 1
ATOM 732 C CA . ALA A 1 97 ? 10.213 -8.973 -14.178 1.00 82.62 97 ALA A CA 1
ATOM 733 C C . ALA A 1 97 ? 9.057 -7.972 -14.155 1.00 82.62 97 ALA A C 1
ATOM 735 O O . ALA A 1 97 ? 8.529 -7.671 -13.086 1.00 82.62 97 ALA A O 1
ATOM 736 N N . HIS A 1 98 ? 8.612 -7.509 -15.325 1.00 86.56 98 HIS A N 1
ATOM 737 C CA . HIS A 1 98 ? 7.515 -6.554 -15.424 1.00 86.56 98 HIS A CA 1
ATOM 738 C C . HIS A 1 98 ? 6.205 -7.151 -14.895 1.00 86.56 98 HIS A C 1
ATOM 740 O O . HIS A 1 98 ? 5.523 -6.522 -14.088 1.00 86.56 98 HIS A O 1
ATOM 746 N N . HIS A 1 99 ? 5.881 -8.383 -15.301 1.00 88.44 99 HIS A N 1
ATOM 747 C CA . HIS A 1 99 ? 4.655 -9.074 -14.887 1.00 88.44 99 HIS A CA 1
ATOM 748 C C . HIS A 1 99 ? 4.615 -9.282 -13.369 1.00 88.44 99 HIS A C 1
ATOM 750 O O . HIS A 1 99 ? 3.603 -9.000 -12.727 1.00 88.44 99 HIS A O 1
ATOM 756 N N . ILE A 1 100 ? 5.738 -9.703 -12.780 1.00 89.12 100 ILE A N 1
ATOM 757 C CA . ILE A 1 100 ? 5.866 -9.951 -11.338 1.00 89.12 100 ILE A CA 1
ATOM 758 C C . ILE A 1 100 ? 5.730 -8.652 -10.542 1.00 89.12 100 ILE A C 1
ATOM 760 O O . ILE A 1 100 ? 4.971 -8.600 -9.570 1.00 89.12 100 ILE A O 1
ATOM 764 N N . ILE A 1 101 ? 6.419 -7.588 -10.959 1.00 92.00 101 ILE A N 1
ATOM 765 C CA . ILE A 1 101 ? 6.355 -6.290 -10.279 1.00 92.00 101 ILE A CA 1
ATOM 766 C C . ILE A 1 101 ? 4.942 -5.716 -10.381 1.00 92.00 101 ILE A C 1
ATOM 768 O O . ILE A 1 101 ? 4.354 -5.339 -9.368 1.00 92.00 101 ILE A O 1
ATOM 772 N N . GLU A 1 102 ? 4.339 -5.703 -11.569 1.00 94.25 102 GLU A N 1
ATOM 773 C CA . GLU A 1 102 ? 2.989 -5.172 -11.731 1.00 94.25 102 GLU A CA 1
ATOM 774 C C . GLU A 1 102 ? 1.944 -5.996 -10.953 1.00 94.25 102 GLU A C 1
ATOM 776 O O . GLU A 1 102 ? 1.093 -5.407 -10.276 1.00 94.25 102 GLU A O 1
ATOM 781 N N . ALA A 1 103 ? 2.027 -7.332 -10.968 1.00 94.88 103 ALA A N 1
ATOM 782 C CA . ALA A 1 103 ? 1.187 -8.198 -10.138 1.00 94.88 103 ALA A CA 1
ATOM 783 C C . ALA A 1 103 ? 1.359 -7.893 -8.640 1.00 94.88 103 ALA A C 1
ATOM 785 O O . ALA A 1 103 ? 0.364 -7.791 -7.918 1.00 94.88 103 ALA A O 1
ATOM 786 N N . THR A 1 104 ? 2.593 -7.648 -8.186 1.00 96.38 104 THR A N 1
ATOM 787 C CA . THR A 1 104 ? 2.890 -7.236 -6.804 1.00 96.38 104 THR A CA 1
ATOM 788 C C . THR A 1 104 ? 2.175 -5.935 -6.448 1.00 96.38 104 THR A C 1
ATOM 790 O O . THR A 1 104 ? 1.468 -5.879 -5.441 1.00 96.38 104 THR A O 1
ATOM 793 N N . PHE A 1 105 ? 2.271 -4.900 -7.289 1.00 97.81 105 PHE A N 1
ATOM 794 C CA . PHE A 1 105 ? 1.573 -3.635 -7.041 1.00 97.81 105 PHE A CA 1
ATOM 795 C C . PHE A 1 105 ? 0.046 -3.793 -7.062 1.00 97.81 105 PHE A C 1
ATOM 797 O O . PHE A 1 105 ? -0.638 -3.140 -6.272 1.00 97.81 105 PHE A O 1
ATOM 804 N N . LYS A 1 106 ? -0.510 -4.652 -7.927 1.00 98.38 106 LYS A N 1
ATOM 805 C CA . LYS A 1 106 ? -1.954 -4.955 -7.961 1.00 98.38 106 LYS A CA 1
ATOM 806 C C . LYS A 1 106 ? -2.415 -5.641 -6.675 1.00 98.38 106 LYS A C 1
ATOM 808 O O . LYS A 1 106 ? -3.404 -5.208 -6.077 1.00 98.38 106 LYS A O 1
ATOM 813 N N . ALA A 1 107 ? -1.693 -6.675 -6.245 1.00 98.44 107 ALA A N 1
ATOM 814 C CA . ALA A 1 107 ? -1.980 -7.414 -5.021 1.00 98.44 107 ALA A CA 1
ATOM 815 C C . ALA A 1 107 ? -1.871 -6.510 -3.788 1.00 98.44 107 ALA A C 1
ATOM 817 O O . ALA A 1 107 ? -2.816 -6.422 -3.002 1.00 98.44 107 ALA A O 1
ATOM 818 N N . PHE A 1 108 ? -0.777 -5.750 -3.676 1.00 98.62 108 PHE A N 1
ATOM 819 C CA . PHE A 1 108 ? -0.572 -4.795 -2.591 1.00 98.62 108 PHE A CA 1
ATOM 820 C C . PHE A 1 108 ? -1.674 -3.736 -2.538 1.00 98.62 108 PHE A C 1
ATOM 822 O O . PHE A 1 108 ? -2.221 -3.483 -1.469 1.00 98.62 108 PHE A O 1
ATOM 829 N N . ALA A 1 109 ? -2.070 -3.163 -3.678 1.00 98.69 109 ALA A N 1
ATOM 830 C CA . ALA A 1 109 ? -3.125 -2.153 -3.727 1.00 98.69 109 ALA A CA 1
ATOM 831 C C . ALA A 1 109 ? -4.473 -2.671 -3.206 1.00 98.69 109 ALA A C 1
ATOM 833 O O . ALA A 1 109 ? -5.153 -1.984 -2.444 1.00 98.69 109 ALA A O 1
ATOM 834 N N . ARG A 1 110 ? -4.856 -3.891 -3.600 1.00 98.75 110 ARG A N 1
ATOM 835 C CA . ARG A 1 110 ? -6.113 -4.526 -3.178 1.00 98.75 110 ARG A CA 1
ATOM 836 C C . ARG A 1 110 ? -6.082 -4.936 -1.708 1.00 98.75 110 ARG A C 1
ATOM 838 O O . ARG A 1 110 ? -7.046 -4.663 -0.996 1.00 98.75 110 ARG A O 1
ATOM 845 N N . ALA A 1 111 ? -4.982 -5.535 -1.251 1.00 98.81 111 ALA A N 1
ATOM 846 C CA . ALA A 1 111 ? -4.798 -5.889 0.153 1.00 98.81 111 ALA A CA 1
ATOM 847 C C . ALA A 1 111 ? -4.808 -4.635 1.041 1.00 98.81 111 ALA A C 1
ATOM 849 O O . ALA A 1 111 ? -5.489 -4.603 2.064 1.00 98.81 111 ALA A O 1
ATOM 850 N N . LEU A 1 112 ? -4.118 -3.567 0.627 1.00 98.75 112 LEU A N 1
ATOM 851 C CA . LEU A 1 112 ? -4.083 -2.316 1.379 1.00 98.75 112 LEU A CA 1
ATOM 852 C C . LEU A 1 112 ? -5.469 -1.684 1.450 1.00 98.75 112 LEU A C 1
ATOM 854 O O . LEU A 1 112 ? -5.913 -1.349 2.543 1.00 98.75 112 LEU A O 1
ATOM 858 N N . ARG A 1 113 ? -6.181 -1.603 0.319 1.00 98.62 113 ARG A N 1
ATOM 859 C CA . ARG A 1 113 ? -7.566 -1.124 0.279 1.00 98.62 113 ARG A CA 1
ATOM 860 C C . ARG A 1 113 ? -8.440 -1.869 1.283 1.00 98.62 113 ARG A C 1
ATOM 862 O O . ARG A 1 113 ? -9.070 -1.227 2.118 1.00 98.62 113 ARG A O 1
ATOM 869 N N . GLN A 1 114 ? -8.428 -3.201 1.239 1.00 98.69 114 GLN A N 1
ATOM 870 C CA . GLN A 1 114 ? -9.194 -4.028 2.170 1.00 98.69 114 GLN A CA 1
ATOM 871 C C . GLN A 1 114 ? -8.853 -3.694 3.627 1.00 98.69 114 GLN A C 1
ATOM 873 O O . GLN A 1 114 ? -9.753 -3.479 4.431 1.00 98.69 114 GLN A O 1
ATOM 878 N N . ALA A 1 115 ? -7.566 -3.603 3.965 1.00 98.62 115 ALA A N 1
ATOM 879 C CA . ALA A 1 115 ? -7.125 -3.319 5.327 1.00 98.62 115 ALA A CA 1
ATOM 880 C C . ALA A 1 1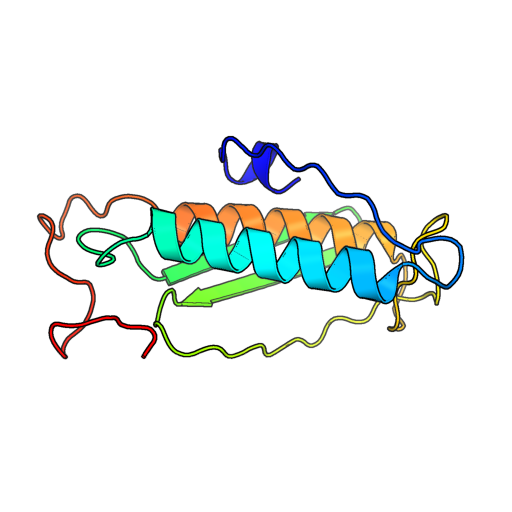15 ? -7.547 -1.929 5.827 1.00 98.62 115 ALA A C 1
ATOM 882 O O . ALA A 1 115 ? -7.784 -1.758 7.026 1.00 98.62 115 ALA A O 1
ATOM 883 N N . THR A 1 116 ? -7.618 -0.949 4.922 1.00 98.44 116 THR A N 1
ATOM 884 C CA . THR A 1 116 ? -7.986 0.442 5.222 1.00 98.44 116 THR A CA 1
ATOM 885 C C . THR A 1 116 ? -9.491 0.703 5.226 1.00 98.44 116 THR A C 1
ATOM 887 O O . THR A 1 116 ? -9.921 1.708 5.785 1.00 98.44 116 THR A O 1
ATOM 890 N N . GLU A 1 117 ? -10.297 -0.169 4.615 1.00 98.31 117 GLU A N 1
ATOM 891 C CA . GLU A 1 117 ? -11.751 -0.005 4.557 1.00 98.31 117 GLU A CA 1
ATOM 892 C C . GLU A 1 117 ? -12.393 -0.089 5.953 1.00 98.31 117 GLU A C 1
ATOM 894 O O . GLU A 1 117 ? -11.899 -0.761 6.866 1.00 98.31 117 GLU A O 1
ATOM 899 N N . HIS A 1 118 ? -13.526 0.599 6.111 1.00 97.19 118 HIS A N 1
ATOM 900 C CA . HIS A 1 118 ? -14.276 0.606 7.360 1.00 97.19 118 HIS A CA 1
ATOM 901 C C . HIS A 1 118 ? -14.977 -0.736 7.619 1.00 97.19 118 HIS A C 1
ATOM 903 O O . HIS A 1 118 ? -15.780 -1.216 6.818 1.00 97.19 118 HIS A O 1
ATOM 909 N N . ASP A 1 119 ? -14.740 -1.288 8.805 1.00 97.38 119 ASP A N 1
ATOM 910 C CA . ASP A 1 119 ? -15.454 -2.433 9.358 1.00 97.38 119 ASP A CA 1
ATOM 911 C C . ASP A 1 119 ? -16.730 -1.939 10.063 1.00 97.38 119 ASP A C 1
ATOM 913 O O . ASP A 1 119 ? -16.716 -1.490 11.217 1.00 97.38 119 ASP A O 1
ATOM 917 N N . THR A 1 120 ? -17.862 -2.030 9.359 1.00 95.62 120 THR A N 1
ATOM 918 C CA . THR A 1 120 ? -19.176 -1.564 9.841 1.00 95.62 120 THR A CA 1
ATOM 919 C C . THR A 1 120 ? -19.645 -2.290 11.103 1.00 95.62 120 THR A C 1
ATOM 921 O O . THR A 1 120 ? -20.431 -1.744 11.882 1.00 95.62 120 THR A O 1
ATOM 924 N N . ARG A 1 121 ? -19.139 -3.500 11.365 1.00 96.38 121 ARG A N 1
ATOM 925 C CA . ARG A 1 121 ? -19.512 -4.304 12.536 1.00 96.38 121 ARG A CA 1
ATOM 926 C C . ARG A 1 121 ? -18.719 -3.919 13.781 1.00 96.38 121 ARG A C 1
ATOM 928 O O . ARG A 1 121 ? -19.176 -4.184 14.891 1.00 96.38 121 ARG A O 1
ATOM 935 N N . ARG A 1 122 ? -17.563 -3.270 13.615 1.00 92.94 122 ARG A N 1
ATOM 936 C CA . ARG A 1 122 ? -16.659 -2.878 14.708 1.00 92.94 122 ARG A CA 1
ATOM 937 C C . ARG A 1 122 ? -17.062 -1.586 15.416 1.00 92.94 122 ARG A C 1
ATOM 939 O O . ARG A 1 122 ? -16.530 -1.298 16.485 1.00 92.94 122 ARG A O 1
ATOM 946 N N . ARG A 1 123 ? -17.992 -0.810 14.843 1.00 93.50 123 ARG A N 1
ATOM 947 C CA . ARG A 1 123 ? -18.537 0.431 15.434 1.00 93.50 123 ARG A CA 1
ATOM 948 C C . ARG A 1 123 ? -17.446 1.416 15.889 1.00 93.50 123 ARG A C 1
ATOM 950 O O . ARG A 1 123 ? -17.534 1.996 16.965 1.00 93.50 123 ARG A O 1
ATOM 957 N N . GLY A 1 124 ? -16.386 1.562 15.091 1.00 93.00 124 GLY A N 1
ATOM 958 C CA . GLY A 1 124 ? -15.290 2.493 15.385 1.00 93.00 124 GLY A CA 1
ATOM 959 C C . GLY A 1 124 ? -14.328 2.048 16.494 1.00 93.00 124 GLY A C 1
ATOM 960 O O . GLY A 1 124 ? -13.457 2.822 16.877 1.00 93.00 124 GLY A O 1
ATOM 961 N N . ALA A 1 125 ? -14.429 0.824 17.020 1.00 95.44 125 ALA A N 1
ATOM 962 C CA . ALA A 1 125 ? -13.455 0.333 17.993 1.00 95.44 125 ALA A CA 1
ATOM 963 C C . ALA A 1 125 ? -12.069 0.108 17.354 1.00 95.44 125 ALA A C 1
ATOM 965 O O . ALA A 1 125 ? -11.952 -0.209 16.165 1.00 95.44 125 ALA A O 1
ATOM 966 N N . VAL A 1 126 ? -11.008 0.231 18.158 1.00 96.06 126 VAL A N 1
ATOM 967 C CA . VAL A 1 126 ? -9.640 -0.104 17.731 1.00 96.06 126 VAL A CA 1
ATOM 968 C C . VAL A 1 126 ? -9.569 -1.613 17.451 1.00 96.06 126 VAL A C 1
ATOM 970 O O . VAL A 1 126 ? -9.951 -2.406 18.317 1.00 96.06 126 VAL A O 1
ATOM 973 N N . PRO A 1 127 ? -9.068 -2.060 16.285 1.00 96.44 127 PRO A N 1
ATOM 974 C CA . PRO A 1 127 ? -8.958 -3.477 15.955 1.00 96.44 127 PRO A CA 1
ATOM 975 C C . PRO A 1 127 ? -7.755 -4.144 16.646 1.00 96.44 127 PRO A C 1
ATOM 977 O O . PRO A 1 127 ? -6.883 -4.719 15.999 1.00 96.44 127 PRO A O 1
ATOM 980 N N . SER A 1 128 ? -7.681 -4.066 17.977 1.00 96.25 128 SER A N 1
ATOM 981 C CA . SER A 1 128 ? -6.593 -4.611 18.797 1.00 96.25 128 SER A CA 1
ATOM 982 C C . SER A 1 128 ? -7.094 -4.987 20.189 1.00 96.25 128 SER A C 1
ATOM 984 O O . SER A 1 128 ? -7.723 -4.172 20.859 1.00 96.25 128 SER A O 1
ATOM 986 N N . SER A 1 129 ? -6.755 -6.187 20.667 1.00 94.94 129 SER A N 1
ATOM 987 C CA . SER A 1 129 ? -7.035 -6.605 22.050 1.00 94.94 129 SER A CA 1
ATOM 988 C C . SER A 1 129 ? -6.273 -5.778 23.090 1.00 94.94 129 SER A C 1
ATOM 990 O O . SER A 1 129 ? -6.703 -5.684 24.232 1.00 94.94 129 SER A O 1
ATOM 992 N N . LYS A 1 130 ? -5.165 -5.139 22.690 1.00 94.25 130 LYS A N 1
ATOM 993 C CA . LYS A 1 130 ? -4.375 -4.238 23.542 1.00 94.25 130 LYS A CA 1
ATOM 994 C C . LYS A 1 130 ? -4.964 -2.823 23.632 1.00 94.25 130 LYS A C 1
ATOM 996 O O . LYS A 1 130 ? -4.368 -1.967 24.271 1.00 94.25 130 LYS A O 1
ATOM 1001 N N . GLY A 1 131 ? -6.069 -2.540 22.936 1.00 92.25 131 GLY A N 1
ATOM 1002 C CA . GLY A 1 131 ? -6.721 -1.224 22.928 1.00 92.25 131 GLY A CA 1
ATOM 1003 C C . GLY A 1 131 ? -5.993 -0.128 22.139 1.00 92.25 131 GLY A C 1
ATOM 1004 O O . GLY A 1 131 ? -6.539 0.958 21.981 1.00 92.25 131 GLY A O 1
ATOM 1005 N N . VAL A 1 132 ? -4.798 -0.401 21.602 1.00 92.81 132 VAL A N 1
ATOM 1006 C CA . VAL A 1 132 ? -3.986 0.565 20.846 1.00 92.81 132 VAL A CA 1
ATOM 1007 C C . VAL A 1 132 ? -3.283 -0.090 19.650 1.00 92.81 132 VAL A C 1
ATOM 1009 O O . VAL A 1 132 ? -2.938 -1.278 19.681 1.00 92.81 132 VAL A O 1
ATOM 1012 N N . LEU A 1 133 ? -3.083 0.704 18.594 1.00 92.25 133 LEU A N 1
ATOM 1013 C CA . LEU A 1 133 ? -2.189 0.449 17.463 1.00 92.25 133 LEU A CA 1
ATOM 1014 C C . LEU A 1 133 ? -1.360 1.715 17.236 1.00 92.25 133 LEU A C 1
ATOM 1016 O O . LEU A 1 133 ? -1.889 2.720 16.773 1.00 92.25 133 LEU A O 1
ATOM 1020 N N . SER A 1 134 ? -0.074 1.680 17.565 1.00 87.00 134 SER A N 1
ATOM 1021 C CA . SER A 1 134 ? 0.812 2.839 17.440 1.00 87.00 134 SER A CA 1
ATOM 1022 C C . SER A 1 134 ? 2.116 2.465 16.748 1.00 87.00 134 SER A C 1
ATOM 1024 O O . SER A 1 134 ? 2.553 1.314 16.783 1.00 87.00 134 SER A O 1
ATOM 1026 N N . ARG A 1 135 ? 2.713 3.459 16.089 1.00 84.19 135 ARG A N 1
ATOM 1027 C CA . ARG A 1 135 ? 4.117 3.460 15.683 1.00 84.19 135 ARG A CA 1
ATOM 1028 C C . ARG A 1 135 ? 4.800 4.462 16.615 1.00 84.19 135 ARG A C 1
ATOM 1030 O O . ARG A 1 135 ? 4.559 5.656 16.463 1.00 84.19 135 ARG A O 1
ATOM 1037 N N . SER A 1 136 ? 5.489 3.961 17.638 1.00 70.81 136 SER A N 1
ATOM 1038 C CA . SER A 1 136 ? 6.292 4.749 18.586 1.00 70.81 136 SER A CA 1
ATOM 1039 C C . SER A 1 136 ? 7.714 4.907 18.085 1.00 70.81 136 SER A C 1
ATOM 1041 O O . SER A 1 136 ? 8.208 3.898 17.530 1.00 70.81 136 SER A O 1
#

Organism: NCBI:txid1678845

InterPro domains:
  IPR000807 Imidazoleglycerol-phosphate dehydratase [PF00475] (1-92)
  IPR000807 Imidazoleglycerol-phosphate dehydratase [PTHR23133] (1-92)
  IPR020565 Imidazoleglycerol-phosphate dehydratase, conserved site [PS00954] (20-33)
  IPR020565 Imidazoleglycerol-phosphate dehydratase, conserved site [PS00955] (94-106)
  IPR020568 Ribosomal protein uS5 domain 2-type superfamily [SSF54211] (1-45)
  IPR020568 Ribosomal protein uS5 domain 2-type superfamily [SSF54211] (46-117)
  IPR038494 Imidazole glycerol phosphate dehydratase domain superfamily [G3DSA:3.30.230.40] (1-48)
  IPR038494 Imidazole glycerol phosphate dehydratase domain superfamily [G3DSA:3.30.230.40] (49-91)
  IPR038494 Imidazole glycerol phosphate dehydratase domain superfamily [G3DSA:3.30.230.40] (92-136)

pLDDT: mean 91.73, std 10.68, range [37.84, 98.81]

Sequence (136 aa):
QLASHGLFDLTVKASGDIHIDDHHTNEDVALAIGTALLKALGDRKGIYRFGNFSAPLDEAAVNVILDLSGRPHLSYDLCIPTERVGTYDTQIAGRNAHHIIEATFKAFARALRQATEHDTRRRGAVPSSKGVLSRS